Protein AF-A0A1J5K148-F1 (afdb_monomer_lite)

Radius of gyration: 24.46 Å; chains: 1; bounding box: 44×40×73 Å

pLDDT: mean 79.68, std 20.24, range [34.72, 96.25]

Sequence (131 aa):
MKKMILLVALIIGTQATWAKAPAEAESSVPMEHIYNTEGKIQAAMLLQKENRVRGMKIQVLELLQRVSTVEKLNIDREYKVDVSEAIHNLKDTENMIENLDIFTTKDSRLNDIQDSLIDLADSVESLTLEL

Secondary structure (DSSP, 8-state):
------------------------------HHHHHHHHHHHHHHHHHHHHHHHHHHHHHHHHHHHHHHHHHHHGGG-SSPPP-HHHHHHHHHHHHHHHT--TTT--HHHHHHHHHHHHHHHHHHHHHHHH-

Structure (mmCIF, N/CA/C/O backbone):
data_AF-A0A1J5K148-F1
#
_entry.id   AF-A0A1J5K148-F1
#
loop_
_atom_site.group_PDB
_atom_site.id
_atom_site.type_symbol
_atom_site.label_atom_id
_atom_site.label_alt_id
_atom_site.label_comp_id
_atom_site.label_asym_id
_atom_site.label_entity_id
_atom_site.label_seq_id
_atom_site.pdbx_PDB_ins_code
_atom_site.Cartn_x
_atom_site.Cartn_y
_atom_site.Cartn_z
_atom_site.occupancy
_atom_site.B_iso_or_equiv
_atom_site.auth_seq_id
_atom_site.auth_comp_id
_atom_site.auth_asym_id
_atom_site.auth_atom_id
_atom_site.pdbx_PDB_model_num
ATOM 1 N N . MET A 1 1 ? 4.176 -27.654 -7.663 1.00 38.50 1 MET A N 1
ATOM 2 C CA . MET A 1 1 ? 3.913 -28.603 -6.555 1.00 38.50 1 MET A CA 1
ATOM 3 C C . MET A 1 1 ? 3.113 -27.868 -5.487 1.00 38.50 1 MET A C 1
ATOM 5 O O . MET A 1 1 ? 3.642 -26.942 -4.894 1.00 38.50 1 MET A O 1
ATOM 9 N N . LYS A 1 2 ? 1.831 -28.211 -5.307 1.00 41.34 2 LYS A N 1
ATOM 10 C CA . LYS A 1 2 ? 0.944 -27.587 -4.310 1.00 41.34 2 LYS A CA 1
ATOM 11 C C . LYS A 1 2 ? 1.323 -28.080 -2.912 1.00 41.34 2 LYS A C 1
ATOM 13 O O . LYS A 1 2 ? 1.321 -29.288 -2.688 1.00 41.34 2 LYS A O 1
ATOM 18 N N . LYS A 1 3 ? 1.622 -27.171 -1.982 1.00 40.91 3 LYS A N 1
ATOM 19 C CA . LYS A 1 3 ? 1.696 -27.480 -0.548 1.00 40.91 3 LYS A CA 1
ATOM 20 C C . LYS A 1 3 ? 0.855 -26.469 0.221 1.00 40.91 3 LYS A C 1
ATOM 22 O O . LYS A 1 3 ? 1.277 -25.361 0.510 1.00 40.91 3 LYS A O 1
ATOM 27 N N . MET A 1 4 ? -0.373 -26.900 0.470 1.00 37.09 4 MET A N 1
ATOM 28 C CA . MET A 1 4 ? -1.344 -26.329 1.391 1.00 37.09 4 MET A CA 1
ATOM 29 C C . MET A 1 4 ? -0.882 -26.681 2.813 1.00 37.09 4 MET A C 1
ATOM 31 O O . MET A 1 4 ? -0.682 -27.863 3.095 1.00 37.09 4 MET A O 1
ATOM 35 N N . ILE A 1 5 ? -0.670 -25.692 3.686 1.00 47.94 5 ILE A N 1
ATOM 36 C CA . ILE A 1 5 ? -0.353 -25.934 5.102 1.00 47.94 5 ILE A CA 1
ATOM 37 C C . ILE A 1 5 ? -1.483 -25.388 5.976 1.00 47.94 5 ILE A C 1
ATOM 39 O O . ILE A 1 5 ? -1.687 -24.191 6.134 1.00 47.94 5 ILE A O 1
ATOM 43 N N . LEU A 1 6 ? -2.225 -26.383 6.450 1.00 35.41 6 LEU A N 1
ATOM 44 C CA . LEU A 1 6 ? -3.070 -26.540 7.625 1.00 35.41 6 LEU A CA 1
ATOM 45 C C . LEU A 1 6 ? -3.096 -25.406 8.672 1.00 35.41 6 LEU A C 1
ATOM 47 O O . LEU A 1 6 ? -2.086 -25.034 9.264 1.00 35.41 6 LEU A O 1
ATOM 51 N N . LEU A 1 7 ? -4.327 -24.990 8.974 1.00 38.16 7 LEU A N 1
ATOM 52 C CA . LEU A 1 7 ? -4.758 -24.220 10.138 1.00 38.16 7 LEU A CA 1
ATOM 53 C C . LEU A 1 7 ? -4.442 -24.984 11.443 1.00 38.16 7 LEU A C 1
ATOM 55 O O . LEU A 1 7 ? -4.857 -26.134 11.593 1.00 38.16 7 LEU A O 1
ATOM 59 N N . VAL A 1 8 ? -3.778 -24.348 12.411 1.00 43.62 8 VAL A N 1
ATOM 60 C CA . VAL A 1 8 ? -3.646 -24.885 13.778 1.00 43.62 8 VAL A CA 1
ATOM 61 C C . VAL A 1 8 ? -4.678 -24.200 14.669 1.00 43.62 8 VAL A C 1
ATOM 63 O O . VAL A 1 8 ? -4.490 -23.065 15.097 1.00 43.62 8 VAL A O 1
ATOM 66 N N . ALA A 1 9 ? -5.777 -24.898 14.956 1.00 49.38 9 ALA A N 1
ATOM 67 C CA . ALA A 1 9 ? -6.641 -24.571 16.083 1.00 49.38 9 ALA A CA 1
ATOM 68 C C . ALA A 1 9 ? -6.022 -25.175 17.351 1.00 49.38 9 ALA A C 1
ATOM 70 O O . ALA A 1 9 ? -5.922 -26.397 17.472 1.00 49.38 9 ALA A O 1
ATOM 71 N N . LEU A 1 10 ? -5.599 -24.334 18.295 1.00 37.25 10 LEU A N 1
ATOM 72 C CA . LEU A 1 10 ? -5.157 -24.793 19.609 1.00 37.25 10 LEU A CA 1
ATOM 73 C C . LEU A 1 10 ? -6.374 -24.853 20.547 1.00 37.25 10 LEU A C 1
ATOM 75 O O . LEU A 1 10 ? -6.756 -23.858 21.155 1.00 37.25 10 LEU A O 1
ATOM 79 N N . ILE A 1 11 ? -6.993 -26.032 20.642 1.00 49.94 11 ILE A N 1
ATOM 80 C CA . ILE A 1 11 ? -7.937 -26.394 21.708 1.00 49.94 11 ILE A CA 1
ATOM 81 C C . ILE A 1 11 ? -7.305 -27.533 22.499 1.00 49.94 11 ILE A C 1
ATOM 83 O O . ILE A 1 11 ? -7.367 -28.671 22.053 1.00 49.94 11 ILE A O 1
ATOM 87 N N . ILE A 1 12 ? -6.736 -27.239 23.669 1.00 49.00 12 ILE A N 1
ATOM 88 C CA . ILE A 1 12 ? -6.534 -28.177 24.789 1.00 49.00 12 ILE A CA 1
ATOM 89 C C . ILE A 1 12 ? -6.446 -27.291 26.041 1.00 49.00 12 ILE A C 1
ATOM 91 O O . ILE A 1 12 ? -5.718 -26.309 26.035 1.00 49.00 12 ILE A O 1
ATOM 95 N N . GLY A 1 13 ? -7.126 -27.513 27.155 1.00 34.72 13 GLY A N 1
ATOM 96 C CA . GLY A 1 13 ? -7.968 -28.608 27.597 1.00 34.72 13 GLY A CA 1
ATOM 97 C C . GLY A 1 13 ? -8.262 -28.332 29.070 1.00 34.72 13 GLY A C 1
ATOM 98 O O . GLY A 1 13 ? -7.390 -27.928 29.837 1.00 34.72 13 GLY A O 1
ATOM 99 N N . THR A 1 14 ? -9.520 -28.488 29.442 1.00 41.53 14 THR A N 1
ATOM 100 C CA . THR A 1 14 ? -10.041 -28.350 30.798 1.00 41.53 14 THR A CA 1
ATOM 101 C C . THR A 1 14 ? -9.395 -29.367 31.741 1.00 41.53 14 THR A C 1
ATOM 103 O O . THR A 1 14 ? -9.687 -30.556 31.657 1.00 41.53 14 THR A O 1
ATOM 106 N N . GLN A 1 15 ? -8.579 -28.902 32.685 1.00 42.31 15 GLN A N 1
ATOM 107 C CA . GLN A 1 15 ? -8.319 -29.605 33.945 1.00 42.31 15 GLN A CA 1
ATOM 108 C C . GLN A 1 15 ? -9.133 -28.898 35.033 1.00 42.31 15 GLN A C 1
ATOM 110 O O . GLN A 1 15 ? -8.603 -28.166 35.863 1.00 42.31 15 GLN A O 1
ATOM 115 N N . ALA A 1 16 ? -10.456 -29.058 34.976 1.00 41.00 16 ALA A N 1
ATOM 116 C CA . ALA A 1 16 ? -11.331 -28.690 36.079 1.00 41.00 16 ALA A CA 1
ATOM 117 C C . ALA A 1 16 ? -11.313 -29.846 37.085 1.00 41.00 16 ALA A C 1
ATOM 119 O O . ALA A 1 16 ? -12.162 -30.737 37.061 1.00 41.00 16 ALA A O 1
ATOM 120 N N . THR A 1 17 ? -10.301 -29.862 37.949 1.00 42.03 17 THR A N 1
ATOM 121 C CA . THR A 1 17 ? -10.344 -30.631 39.190 1.00 42.03 17 THR A CA 1
ATOM 122 C C . THR A 1 17 ? -11.524 -30.122 40.008 1.00 42.03 17 THR A C 1
ATOM 124 O O . THR A 1 17 ? -11.636 -28.933 40.302 1.00 42.03 17 THR A O 1
ATOM 127 N N . TRP A 1 18 ? -12.430 -31.038 40.340 1.00 47.81 18 TRP A N 1
ATOM 128 C CA . TRP A 1 18 ? -13.612 -30.800 41.155 1.00 47.81 18 TRP A CA 1
ATOM 129 C C . TRP A 1 18 ? -13.205 -30.336 42.559 1.00 47.81 18 TRP A C 1
ATOM 131 O O . TRP A 1 18 ? -13.004 -31.142 43.465 1.00 47.81 18 TRP A O 1
ATOM 141 N N . ALA A 1 19 ? -13.097 -29.026 42.751 1.00 41.38 19 ALA A N 1
ATOM 142 C CA . ALA A 1 19 ? -13.162 -28.413 44.064 1.00 41.38 19 ALA A CA 1
ATOM 143 C C . ALA A 1 19 ? -14.617 -27.993 44.290 1.00 41.38 19 ALA A C 1
ATOM 145 O O . ALA A 1 19 ? -15.152 -27.174 43.547 1.00 41.38 19 ALA A O 1
ATOM 146 N N . LYS A 1 20 ? -15.255 -28.631 45.279 1.00 41.75 20 LYS A N 1
ATOM 147 C CA . LYS A 1 20 ? -16.551 -28.277 45.881 1.00 41.75 20 LYS A CA 1
ATOM 148 C C . LYS A 1 20 ? -16.916 -26.809 45.630 1.00 41.75 20 LYS A C 1
ATOM 150 O O . LYS A 1 20 ? -16.235 -25.929 46.149 1.00 41.75 20 LYS A O 1
ATOM 155 N N . ALA A 1 21 ? -17.990 -26.572 44.878 1.00 39.25 21 ALA A N 1
ATOM 156 C CA . ALA A 1 21 ? -18.573 -25.247 44.727 1.00 39.25 21 ALA A CA 1
ATOM 157 C C . ALA A 1 21 ? -18.942 -24.703 46.121 1.00 39.25 21 ALA A C 1
ATOM 159 O O . ALA A 1 21 ? -19.781 -25.316 46.793 1.00 39.25 21 ALA A O 1
ATOM 160 N N . PRO A 1 22 ? -18.329 -23.605 46.601 1.00 42.91 22 PRO A N 1
ATOM 161 C CA . PRO A 1 22 ? -18.954 -22.836 47.655 1.00 42.91 22 PRO A CA 1
ATOM 162 C C . PRO A 1 22 ? -20.212 -22.202 47.057 1.00 42.91 22 PRO A C 1
ATOM 164 O O . PRO A 1 22 ? -20.193 -21.699 45.933 1.00 42.91 22 PRO A O 1
ATOM 167 N N . ALA A 1 23 ? -21.305 -22.329 47.802 1.00 44.00 23 ALA A N 1
ATOM 168 C CA . ALA A 1 23 ? -22.622 -21.817 47.476 1.00 44.00 23 ALA A CA 1
ATOM 169 C C . ALA A 1 23 ? -22.564 -20.407 46.868 1.00 44.00 23 ALA A C 1
ATOM 171 O O . ALA A 1 23 ? -21.868 -19.539 47.390 1.00 44.00 23 ALA A O 1
ATOM 172 N N . GLU A 1 24 ? -23.295 -20.247 45.764 1.00 50.34 24 GLU A N 1
ATOM 173 C CA . GLU A 1 24 ? -23.915 -19.020 45.257 1.00 50.34 24 GLU A CA 1
ATOM 174 C C . GLU A 1 24 ? -23.473 -17.731 45.968 1.00 50.34 24 GLU A C 1
ATOM 176 O O . GLU A 1 24 ? -24.168 -17.183 46.819 1.00 50.34 24 GLU A O 1
ATOM 181 N N . ALA A 1 25 ? -22.307 -17.214 45.586 1.00 43.12 25 ALA A N 1
ATOM 182 C CA . ALA A 1 25 ? -22.121 -15.778 45.590 1.00 43.12 25 ALA A CA 1
ATOM 183 C C . ALA A 1 25 ? -22.627 -15.307 44.230 1.00 43.12 25 ALA A C 1
ATOM 185 O O . ALA A 1 25 ? -22.012 -15.614 43.205 1.00 43.12 25 ALA A O 1
ATOM 186 N N . GLU A 1 26 ? -23.738 -14.571 44.207 1.00 49.53 26 GLU A N 1
ATOM 187 C CA . GLU A 1 26 ? -24.023 -13.637 43.120 1.00 49.53 26 GLU A CA 1
ATOM 188 C C . GLU A 1 26 ? -22.868 -12.628 43.070 1.00 49.53 26 GLU A C 1
ATOM 190 O O . GLU A 1 26 ? -22.936 -11.513 43.581 1.00 49.53 26 GLU A O 1
ATOM 195 N N . SER A 1 27 ? -21.749 -13.040 42.479 1.00 50.34 27 SER A N 1
ATOM 196 C CA . SER A 1 27 ? -20.677 -12.152 42.073 1.00 50.34 27 SER A CA 1
ATOM 197 C C . SER A 1 27 ? -21.185 -11.412 40.844 1.00 50.34 27 SER A C 1
ATOM 199 O O . SER A 1 27 ? -20.777 -11.689 39.716 1.00 50.34 27 SER A O 1
ATOM 201 N N . SER A 1 28 ? -22.123 -10.492 41.062 1.00 59.22 28 SER A N 1
ATOM 202 C CA . SER A 1 28 ? -22.452 -9.485 40.070 1.00 59.22 28 SER A CA 1
ATOM 203 C C . SER A 1 28 ? -21.185 -8.663 39.865 1.00 59.22 28 SER A C 1
ATOM 205 O O . SER A 1 28 ? -20.733 -7.932 40.744 1.00 59.22 28 SER A O 1
ATOM 207 N N . VAL A 1 29 ? -20.531 -8.860 38.719 1.00 60.91 29 VAL A N 1
ATOM 208 C CA . VAL A 1 29 ? -19.468 -7.952 38.295 1.00 60.91 29 VAL A CA 1
ATOM 209 C C . VAL A 1 29 ? -20.117 -6.568 38.252 1.00 60.91 29 VAL A C 1
ATOM 211 O O . VAL A 1 29 ? -21.121 -6.416 37.550 1.00 60.91 29 VAL A O 1
ATOM 214 N N . PRO A 1 30 ? -19.624 -5.573 39.011 1.00 71.94 30 PRO A N 1
ATOM 215 C CA . PRO A 1 30 ? -20.278 -4.275 39.046 1.00 71.94 30 PRO A CA 1
ATOM 216 C C . PRO A 1 30 ? -20.329 -3.715 37.625 1.00 71.94 30 PRO A C 1
ATOM 218 O O . PRO A 1 30 ? -19.323 -3.772 36.915 1.00 71.94 30 PRO A O 1
ATOM 221 N N . MET A 1 31 ? -21.478 -3.181 37.197 1.00 65.19 31 MET A N 1
ATOM 222 C CA . MET A 1 31 ? -21.649 -2.688 35.820 1.00 65.19 31 MET A CA 1
ATOM 223 C C . MET A 1 31 ? -20.554 -1.695 35.407 1.00 65.19 31 MET A C 1
ATOM 225 O O . MET A 1 31 ? -20.137 -1.684 34.255 1.00 65.19 31 MET A O 1
ATOM 229 N N . GLU A 1 32 ? -20.013 -0.924 36.350 1.00 70.62 32 GLU A N 1
ATOM 230 C CA . GLU A 1 32 ? -18.862 -0.042 36.138 1.00 70.62 32 GLU A CA 1
ATOM 231 C C . GLU A 1 32 ? -17.607 -0.774 35.622 1.00 70.62 32 GLU A C 1
ATOM 233 O O . GLU A 1 32 ? -16.927 -0.278 34.723 1.00 70.62 32 GLU A O 1
ATOM 238 N N . HIS A 1 33 ? -17.317 -1.981 36.119 1.00 62.84 33 HIS A N 1
ATOM 239 C CA . HIS A 1 33 ? -16.220 -2.808 35.610 1.00 62.84 33 HIS A CA 1
ATOM 240 C C . HIS A 1 33 ? -16.497 -3.315 34.192 1.00 62.84 33 HIS A C 1
ATOM 242 O O . HIS A 1 33 ? -15.565 -3.399 33.391 1.00 62.84 33 HIS A O 1
ATOM 248 N N . ILE A 1 34 ? -17.757 -3.619 33.867 1.00 64.94 34 ILE A N 1
ATOM 249 C CA . ILE A 1 34 ? -18.166 -4.044 32.522 1.00 64.94 34 ILE A CA 1
ATOM 250 C C . ILE A 1 34 ? -17.981 -2.880 31.538 1.00 64.94 34 ILE A C 1
ATOM 252 O O . ILE A 1 34 ? -17.266 -3.038 30.550 1.00 64.94 34 ILE A O 1
ATOM 256 N N . TYR A 1 35 ? -18.485 -1.685 31.863 1.00 64.19 35 TYR A N 1
ATOM 257 C CA . TYR A 1 35 ? -18.330 -0.485 31.030 1.00 64.19 35 TYR A CA 1
ATOM 258 C C . TYR A 1 35 ? -16.867 -0.055 30.851 1.00 64.19 35 TYR A C 1
ATOM 260 O O . TYR A 1 35 ? -16.444 0.289 29.747 1.00 64.19 35 TYR A O 1
ATOM 268 N N . ASN A 1 36 ? -16.058 -0.111 31.913 1.00 75.88 36 ASN A N 1
ATOM 269 C CA . ASN A 1 36 ? -14.625 0.188 31.838 1.00 75.88 36 ASN A CA 1
ATOM 270 C C . ASN A 1 36 ? -13.891 -0.814 30.926 1.00 75.88 36 ASN A C 1
ATOM 272 O O . ASN A 1 36 ? -13.013 -0.440 30.147 1.00 75.88 36 ASN A O 1
ATOM 276 N N . THR A 1 37 ? -14.277 -2.090 30.988 1.00 75.38 37 THR A N 1
ATOM 277 C CA . THR A 1 37 ? -13.693 -3.140 30.146 1.00 75.38 37 THR A CA 1
ATOM 278 C C . THR A 1 37 ? -14.098 -2.976 28.681 1.00 75.38 37 THR A C 1
ATOM 280 O O . THR A 1 37 ? -13.227 -3.022 27.815 1.00 75.38 37 THR A O 1
ATOM 283 N N . GLU A 1 38 ? -15.371 -2.700 28.387 1.00 77.38 38 GLU A N 1
ATOM 284 C CA . GLU A 1 38 ? -15.838 -2.410 27.023 1.00 77.38 38 GLU A CA 1
ATOM 285 C C . GLU A 1 38 ? -15.134 -1.190 26.420 1.00 77.38 38 GLU A C 1
ATOM 287 O O . GLU A 1 38 ? -14.653 -1.259 25.289 1.00 77.38 38 GLU A O 1
ATOM 292 N N . GLY A 1 39 ? -14.988 -0.103 27.185 1.00 80.25 39 GLY A N 1
ATOM 293 C CA . GLY A 1 39 ? -14.270 1.092 26.736 1.00 80.25 39 GLY A CA 1
ATOM 294 C C . GLY A 1 39 ? -12.799 0.814 26.406 1.00 80.25 39 GLY A C 1
ATOM 295 O O . GLY A 1 39 ? -12.290 1.270 25.381 1.00 80.25 39 GLY A O 1
ATOM 296 N N . LYS A 1 40 ? -12.114 0.004 27.225 1.00 87.19 40 LYS A N 1
ATOM 297 C CA . LYS A 1 40 ? -10.731 -0.430 26.960 1.00 87.19 40 LYS A CA 1
ATOM 298 C C . LYS A 1 40 ? -10.622 -1.311 25.720 1.00 87.19 40 LYS A C 1
ATOM 300 O O . LYS A 1 40 ? -9.679 -1.142 24.952 1.00 87.19 40 LYS A O 1
ATOM 305 N N . ILE A 1 41 ? -11.572 -2.224 25.514 1.00 86.81 41 ILE A N 1
ATOM 306 C CA . ILE A 1 41 ? -11.616 -3.079 24.320 1.00 86.81 41 ILE A CA 1
ATOM 307 C C . ILE A 1 41 ? -11.802 -2.216 23.069 1.00 86.81 41 ILE A C 1
ATOM 309 O O . ILE A 1 41 ? -11.039 -2.357 22.117 1.00 86.81 41 ILE A O 1
ATOM 313 N N . GLN A 1 42 ? -12.748 -1.275 23.084 1.00 85.00 42 GLN A N 1
ATOM 314 C CA . GLN A 1 42 ? -12.985 -0.367 21.958 1.00 85.00 42 GLN A CA 1
ATOM 315 C C . GLN A 1 42 ? -11.756 0.499 21.648 1.00 85.00 42 GLN A C 1
ATOM 317 O O . GLN A 1 42 ? -11.364 0.616 20.487 1.00 85.00 42 GLN A O 1
ATOM 322 N N . ALA A 1 43 ? -11.099 1.047 22.676 1.00 85.00 43 ALA A N 1
ATOM 323 C CA . ALA A 1 43 ? -9.866 1.813 22.511 1.00 85.00 43 ALA A CA 1
ATOM 324 C C . ALA A 1 43 ? -8.726 0.960 21.927 1.00 85.00 43 ALA A C 1
ATOM 326 O O . ALA A 1 43 ? -8.021 1.405 21.021 1.00 85.00 43 ALA A O 1
ATOM 327 N N . ALA A 1 44 ? -8.568 -0.282 22.397 1.00 87.50 44 ALA A N 1
ATOM 328 C CA . A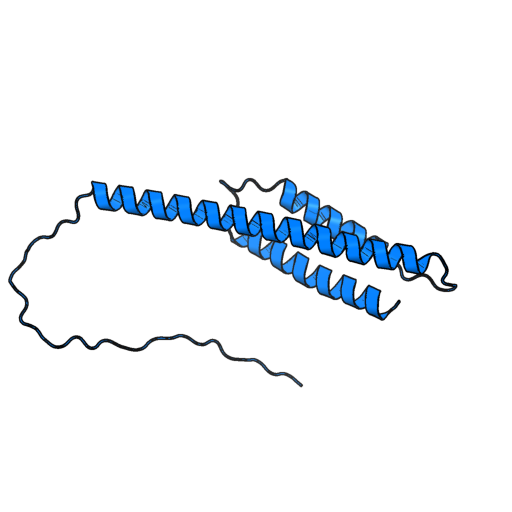LA A 1 44 ? -7.570 -1.211 21.873 1.00 87.50 44 ALA A CA 1
ATOM 329 C C . ALA A 1 44 ? -7.841 -1.584 20.405 1.00 87.50 44 ALA A C 1
ATOM 331 O O . ALA A 1 44 ? -6.913 -1.597 19.597 1.00 87.50 44 ALA A O 1
ATOM 332 N N . MET A 1 45 ? -9.104 -1.829 20.038 1.00 88.69 45 MET A N 1
ATOM 333 C CA . MET A 1 45 ? -9.504 -2.103 18.653 1.00 88.69 45 MET A CA 1
ATOM 334 C C . MET A 1 45 ? -9.223 -0.911 17.732 1.00 88.69 45 MET A C 1
ATOM 336 O O . MET A 1 45 ? -8.722 -1.092 16.622 1.00 88.69 45 MET A O 1
ATOM 340 N N . LEU A 1 46 ? -9.504 0.313 18.187 1.00 90.19 46 LEU A N 1
ATOM 341 C CA . LEU A 1 46 ? -9.211 1.522 17.420 1.00 90.19 46 LEU A CA 1
ATOM 342 C C . LEU A 1 46 ? -7.702 1.691 17.193 1.00 90.19 46 LEU A C 1
ATOM 344 O O . LEU A 1 46 ? -7.268 1.907 16.063 1.00 90.19 46 LEU A O 1
ATOM 348 N N . LEU A 1 47 ? -6.902 1.519 18.249 1.00 90.94 47 LEU A N 1
ATOM 349 C CA . LEU A 1 47 ? -5.444 1.587 18.163 1.00 90.94 47 LEU A CA 1
ATOM 350 C C . LEU A 1 47 ? -4.884 0.524 17.206 1.00 90.94 47 LEU A C 1
ATOM 352 O O . LEU A 1 47 ? -3.965 0.795 16.434 1.00 90.94 47 LEU A O 1
ATOM 356 N N . GLN A 1 48 ? -5.448 -0.686 17.221 1.00 92.50 48 GLN A N 1
ATOM 357 C CA . GLN A 1 48 ? -5.070 -1.745 16.288 1.00 92.50 48 GLN A CA 1
ATOM 358 C C . GLN A 1 48 ? -5.347 -1.339 14.834 1.00 92.50 48 GLN A C 1
ATOM 360 O O . GLN A 1 48 ? -4.479 -1.529 13.979 1.00 92.50 48 GLN A O 1
ATOM 365 N N . LYS A 1 49 ? -6.518 -0.754 14.549 1.00 92.62 49 LYS A N 1
ATOM 366 C CA . LYS A 1 49 ? -6.848 -0.243 13.210 1.00 92.62 49 LYS A CA 1
ATOM 367 C C . LYS A 1 49 ? -5.894 0.861 12.776 1.00 92.62 49 LYS A C 1
ATOM 369 O O . LYS A 1 49 ? -5.399 0.816 11.653 1.00 92.62 49 LYS A O 1
ATOM 374 N N . GLU A 1 50 ? -5.588 1.810 13.658 1.00 93.62 50 GLU A N 1
ATOM 375 C CA . GLU A 1 50 ? -4.642 2.888 13.362 1.00 93.62 50 GLU A CA 1
ATOM 376 C C . GLU A 1 50 ? -3.251 2.340 13.026 1.00 93.62 50 GLU A C 1
ATOM 378 O O . GLU A 1 50 ? -2.671 2.696 11.998 1.00 93.62 50 GLU A O 1
ATOM 383 N N . ASN A 1 51 ? -2.734 1.426 13.849 1.00 93.88 51 ASN A N 1
ATOM 384 C CA . ASN A 1 51 ? -1.443 0.785 13.604 1.00 93.88 51 ASN A CA 1
ATOM 385 C C . ASN A 1 51 ? -1.430 0.022 12.278 1.00 93.88 51 ASN A C 1
ATOM 387 O O . ASN A 1 51 ? -0.441 0.069 11.548 1.00 93.88 51 ASN A O 1
ATOM 391 N N . ARG A 1 52 ? -2.535 -0.646 11.936 1.00 94.50 52 ARG A N 1
ATOM 392 C CA . ARG A 1 52 ? -2.674 -1.366 10.670 1.00 94.50 52 ARG A CA 1
ATOM 393 C C . ARG A 1 52 ? -2.667 -0.416 9.472 1.00 94.50 52 ARG A C 1
ATOM 395 O O . ARG A 1 52 ? -1.913 -0.642 8.533 1.00 94.50 52 ARG A O 1
ATOM 402 N N . VAL A 1 53 ? -3.433 0.676 9.527 1.00 94.44 53 VAL A N 1
ATOM 403 C CA . VAL A 1 53 ? -3.421 1.728 8.494 1.00 94.44 53 VAL A CA 1
ATOM 404 C C . VAL A 1 53 ? -2.025 2.328 8.344 1.00 94.44 53 VAL A C 1
ATOM 406 O O . VAL A 1 53 ? -1.543 2.487 7.226 1.00 94.44 53 VAL A O 1
ATOM 409 N N . ARG A 1 54 ? -1.333 2.601 9.455 1.00 94.12 54 ARG A N 1
ATOM 410 C CA . ARG A 1 54 ? 0.055 3.080 9.437 1.00 94.12 54 ARG A CA 1
ATOM 411 C C . ARG A 1 54 ? 0.997 2.081 8.760 1.00 94.12 54 ARG A C 1
ATOM 413 O O . ARG A 1 54 ? 1.815 2.497 7.947 1.00 94.12 54 ARG A O 1
ATOM 420 N N . GLY A 1 55 ? 0.860 0.789 9.056 1.00 96.00 55 GLY A N 1
ATOM 421 C CA . GLY A 1 55 ? 1.621 -0.275 8.397 1.00 96.00 55 GLY A CA 1
ATOM 422 C C . GLY A 1 55 ? 1.393 -0.305 6.884 1.00 96.00 55 GLY A C 1
ATOM 423 O O . GLY A 1 55 ? 2.357 -0.330 6.127 1.00 96.00 55 GLY A O 1
ATOM 424 N N . MET A 1 56 ? 0.138 -0.201 6.441 1.00 96.25 56 MET A N 1
ATOM 425 C CA . MET A 1 56 ? -0.202 -0.151 5.013 1.00 96.25 56 MET A CA 1
ATOM 426 C C . MET A 1 56 ? 0.394 1.081 4.313 1.00 96.25 56 MET A C 1
ATOM 428 O O . MET A 1 56 ? 0.921 0.957 3.212 1.00 96.25 56 MET A O 1
ATOM 432 N N . LYS A 1 57 ? 0.399 2.257 4.961 1.00 95.25 57 LYS A N 1
ATOM 433 C CA . LYS A 1 57 ? 1.071 3.458 4.423 1.00 95.25 57 LYS A CA 1
ATOM 434 C C . LYS A 1 57 ? 2.569 3.238 4.213 1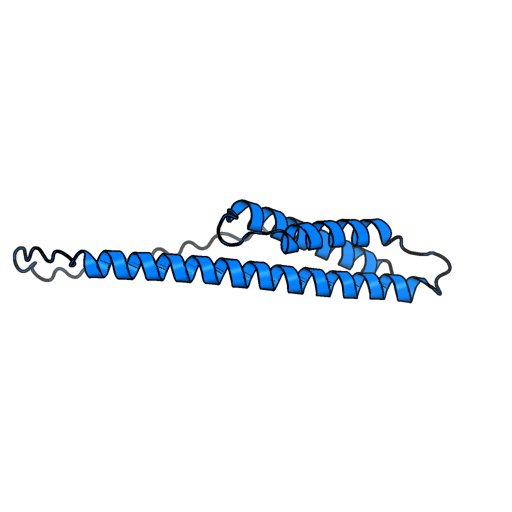.00 95.25 57 LYS A C 1
ATOM 436 O O . LYS A 1 57 ? 3.107 3.635 3.186 1.00 95.25 57 LYS A O 1
ATOM 441 N N . ILE A 1 58 ? 3.238 2.603 5.175 1.00 95.31 58 ILE A N 1
ATOM 442 C CA . ILE A 1 58 ? 4.668 2.285 5.062 1.00 95.31 58 ILE A CA 1
ATOM 443 C C . ILE A 1 58 ? 4.906 1.333 3.881 1.00 95.31 58 ILE A C 1
ATOM 445 O O . ILE A 1 58 ? 5.770 1.612 3.056 1.00 95.31 58 ILE A O 1
ATOM 449 N N . GLN A 1 59 ? 4.096 0.277 3.748 1.00 96.25 59 GLN A N 1
ATOM 450 C CA . GLN A 1 59 ? 4.200 -0.676 2.635 1.00 96.25 59 GLN A CA 1
ATOM 451 C C . GLN A 1 59 ? 4.035 -0.000 1.266 1.00 96.25 59 GLN A C 1
ATOM 453 O O . GLN A 1 59 ? 4.826 -0.255 0.362 1.00 96.25 59 GLN A O 1
ATOM 458 N N . VAL A 1 60 ? 3.059 0.902 1.111 1.00 96.00 60 VAL A N 1
ATOM 459 C CA . VAL A 1 60 ? 2.888 1.685 -0.127 1.00 96.00 60 VAL A CA 1
ATOM 460 C C . VAL A 1 60 ? 4.146 2.481 -0.463 1.00 96.00 60 VAL A C 1
ATOM 462 O O . VAL A 1 60 ? 4.619 2.425 -1.597 1.00 96.00 60 VAL A O 1
ATOM 465 N N . LEU A 1 61 ? 4.706 3.202 0.512 1.00 93.62 61 LEU A N 1
ATOM 466 C CA . LEU A 1 61 ? 5.906 4.014 0.302 1.00 93.62 61 LEU A CA 1
ATOM 467 C C . LEU A 1 61 ? 7.107 3.156 -0.109 1.00 93.62 61 LEU A C 1
ATOM 469 O O . LEU A 1 61 ? 7.846 3.531 -1.018 1.00 93.62 61 LEU A O 1
ATOM 473 N N . GLU A 1 62 ? 7.285 1.995 0.520 1.00 95.81 62 GLU A N 1
ATOM 474 C CA . GLU A 1 62 ? 8.333 1.038 0.158 1.00 95.81 62 GLU A CA 1
ATOM 475 C C . GLU A 1 62 ? 8.155 0.523 -1.278 1.00 95.81 62 GLU A C 1
ATOM 477 O O . GLU A 1 62 ? 9.113 0.501 -2.055 1.00 95.81 62 GLU A O 1
ATOM 482 N N . LEU A 1 63 ? 6.932 0.159 -1.673 1.00 95.75 63 LEU A N 1
ATOM 483 C CA . LEU A 1 63 ? 6.642 -0.298 -3.034 1.00 95.75 63 LEU A CA 1
ATOM 484 C C . LEU A 1 63 ? 6.854 0.812 -4.073 1.00 95.75 63 LEU A C 1
ATOM 486 O O . LEU A 1 63 ? 7.482 0.565 -5.102 1.00 95.75 63 LEU A O 1
ATOM 490 N N . LEU A 1 64 ? 6.431 2.048 -3.790 1.00 93.25 64 LEU A N 1
ATOM 491 C CA . LEU A 1 64 ? 6.694 3.207 -4.650 1.00 93.25 64 LEU A CA 1
ATOM 492 C C . LEU A 1 64 ? 8.197 3.466 -4.821 1.00 93.25 64 LEU A C 1
ATOM 494 O O . LEU A 1 64 ? 8.656 3.750 -5.928 1.00 93.25 64 LEU A O 1
ATOM 498 N N . GLN A 1 65 ? 8.989 3.330 -3.753 1.00 93.62 65 GLN A N 1
ATOM 499 C CA . GLN A 1 65 ? 10.448 3.452 -3.827 1.00 93.62 65 GLN A CA 1
ATOM 500 C C . GLN A 1 65 ? 11.074 2.355 -4.695 1.00 93.62 65 GLN A C 1
ATOM 502 O O . GLN A 1 65 ? 11.964 2.641 -5.504 1.00 93.62 65 GLN A O 1
ATOM 507 N N . ARG A 1 66 ? 10.602 1.110 -4.560 1.00 93.56 66 ARG A N 1
ATOM 508 C CA . ARG A 1 66 ? 11.055 -0.018 -5.386 1.00 93.56 66 ARG A CA 1
ATOM 509 C C . ARG A 1 66 ? 10.737 0.215 -6.861 1.00 93.56 66 ARG A C 1
ATOM 511 O O . ARG A 1 66 ? 11.643 0.128 -7.684 1.00 93.56 66 ARG A O 1
ATOM 518 N N . VAL A 1 67 ? 9.508 0.610 -7.192 1.00 93.69 67 VAL A N 1
ATOM 519 C CA . VAL A 1 67 ? 9.122 0.926 -8.578 1.00 93.69 67 VAL A CA 1
ATOM 520 C C . VAL A 1 67 ? 9.916 2.105 -9.134 1.00 93.69 67 VAL A C 1
ATOM 522 O O . VAL A 1 67 ? 10.421 2.023 -10.249 1.00 93.69 67 VAL A O 1
ATOM 525 N N . SER A 1 68 ? 10.123 3.169 -8.352 1.00 91.88 68 SER A N 1
ATOM 526 C CA . SER A 1 68 ? 10.972 4.294 -8.770 1.00 91.88 68 SER A CA 1
ATOM 527 C C . SER A 1 68 ? 12.420 3.864 -9.033 1.00 91.88 68 SER A C 1
ATOM 529 O O . SER A 1 68 ? 13.096 4.418 -9.899 1.00 91.88 68 SER A O 1
ATOM 531 N N . THR A 1 69 ? 12.917 2.867 -8.299 1.00 91.31 69 THR A N 1
ATOM 532 C CA . THR A 1 69 ? 14.251 2.301 -8.532 1.00 91.31 69 THR A CA 1
ATOM 533 C C . THR A 1 69 ? 14.297 1.556 -9.863 1.00 91.31 69 THR A C 1
ATOM 535 O O . THR A 1 69 ? 15.211 1.794 -10.648 1.00 91.31 69 THR A O 1
ATOM 538 N N . VAL A 1 70 ? 13.286 0.730 -10.153 1.00 91.00 70 VAL A N 1
ATOM 539 C CA . VAL A 1 70 ? 13.139 0.051 -11.451 1.00 91.00 70 VAL A CA 1
ATOM 540 C C . VAL A 1 70 ? 13.072 1.075 -12.591 1.00 91.00 70 VAL A C 1
ATOM 542 O O . VAL A 1 70 ? 13.816 0.969 -13.562 1.00 91.00 70 VAL A O 1
ATOM 545 N N . GLU A 1 71 ? 12.257 2.122 -12.447 1.00 90.94 71 GLU A N 1
ATOM 546 C CA . GLU A 1 71 ? 12.130 3.202 -13.433 1.00 90.94 71 GLU A CA 1
ATOM 547 C C . GLU A 1 71 ? 13.478 3.875 -13.731 1.00 90.94 71 GLU A C 1
ATOM 549 O O . GLU A 1 71 ? 13.831 4.074 -14.893 1.00 90.94 71 GLU A O 1
ATOM 554 N N . LYS A 1 72 ? 14.264 4.182 -12.692 1.00 90.31 72 LYS A N 1
ATOM 555 C CA . LYS A 1 72 ? 15.590 4.800 -12.841 1.00 90.31 72 LYS A CA 1
ATOM 556 C C . LYS A 1 72 ? 16.582 3.881 -13.541 1.00 90.31 72 LYS A C 1
ATOM 558 O O . LYS A 1 72 ? 17.310 4.342 -14.412 1.00 90.31 72 LYS A O 1
ATOM 563 N N . LEU A 1 73 ? 16.612 2.601 -13.176 1.00 88.00 73 LEU A N 1
ATOM 564 C CA . LEU A 1 73 ? 17.514 1.633 -13.802 1.00 88.00 73 LEU A CA 1
ATOM 565 C C . LEU A 1 73 ? 17.121 1.335 -15.261 1.00 88.00 73 LEU A C 1
ATOM 567 O O . LEU A 1 73 ? 17.980 1.009 -16.075 1.00 88.00 73 LEU A O 1
ATOM 571 N N . ASN A 1 74 ? 15.847 1.514 -15.618 1.00 88.31 74 ASN A N 1
ATOM 572 C CA . ASN A 1 74 ? 15.363 1.401 -16.994 1.00 88.31 74 ASN A CA 1
ATOM 573 C C . ASN A 1 74 ? 15.807 2.540 -17.923 1.00 88.31 74 ASN A C 1
ATOM 575 O O . ASN A 1 74 ? 15.661 2.400 -19.138 1.00 88.31 74 ASN A O 1
ATOM 579 N N . ILE A 1 75 ? 16.305 3.670 -17.405 1.00 85.25 75 ILE A N 1
ATOM 580 C CA . ILE A 1 75 ? 16.636 4.845 -18.233 1.00 85.25 75 ILE A CA 1
ATOM 581 C C . ILE A 1 75 ? 17.698 4.506 -19.287 1.00 85.25 75 ILE A C 1
ATOM 583 O O . ILE A 1 75 ? 17.580 4.960 -20.426 1.00 85.25 75 ILE A O 1
ATOM 587 N N . ASP A 1 76 ? 18.664 3.663 -18.925 1.00 82.81 76 ASP A N 1
ATOM 588 C CA . ASP A 1 76 ? 19.831 3.340 -19.750 1.00 82.81 76 ASP A CA 1
ATOM 589 C C . ASP A 1 76 ? 19.670 2.035 -20.555 1.00 82.81 76 ASP A C 1
ATOM 591 O O . ASP A 1 76 ? 20.605 1.596 -21.228 1.00 82.81 76 ASP A O 1
ATOM 595 N N . ARG A 1 77 ? 18.493 1.391 -20.498 1.00 84.44 77 ARG A N 1
ATOM 596 C CA . ARG A 1 77 ? 18.232 0.131 -21.210 1.00 84.44 77 ARG A CA 1
ATOM 597 C C . ARG A 1 77 ? 17.731 0.379 -22.630 1.00 84.44 77 ARG A C 1
ATOM 599 O O . ARG A 1 77 ? 16.912 1.260 -22.880 1.00 84.44 77 ARG A O 1
ATOM 606 N N . GLU A 1 78 ? 18.172 -0.480 -23.547 1.00 84.50 78 GLU A N 1
ATOM 607 C CA . GLU A 1 78 ? 17.660 -0.539 -24.923 1.00 84.50 78 GLU A CA 1
ATOM 608 C C . GLU A 1 78 ? 16.183 -0.972 -24.956 1.00 84.50 78 GLU A C 1
ATOM 610 O O . GLU A 1 78 ? 15.387 -0.415 -25.710 1.00 84.50 78 GLU A O 1
ATOM 615 N N . TYR A 1 79 ? 15.800 -1.901 -24.070 1.00 83.88 79 TYR A N 1
ATOM 616 C CA . TYR A 1 79 ? 14.422 -2.353 -23.871 1.00 83.88 79 TYR A CA 1
ATOM 617 C C . TYR A 1 79 ? 13.954 -1.969 -22.468 1.00 83.88 79 TYR A C 1
ATOM 619 O O . TYR A 1 79 ? 14.460 -2.481 -21.468 1.00 83.88 79 TYR A O 1
ATOM 627 N N . LYS A 1 80 ? 13.004 -1.035 -22.397 1.00 86.00 80 LYS A N 1
ATOM 628 C CA . LYS A 1 80 ? 12.450 -0.548 -21.130 1.00 86.00 80 LYS A CA 1
ATOM 629 C C . LYS A 1 80 ? 11.365 -1.491 -20.629 1.00 86.00 80 LYS A C 1
ATOM 631 O O . LYS A 1 80 ? 10.476 -1.846 -21.397 1.00 86.00 80 LYS A O 1
ATOM 636 N N . VAL A 1 81 ? 11.410 -1.817 -19.340 1.00 88.94 81 VAL A N 1
ATOM 637 C CA . VAL A 1 81 ? 10.278 -2.458 -18.656 1.00 88.94 81 VAL A CA 1
ATOM 638 C C . VAL A 1 81 ? 9.221 -1.388 -18.393 1.00 88.94 81 VAL A C 1
ATOM 640 O O . VAL A 1 81 ? 9.544 -0.307 -17.891 1.00 88.94 81 VAL A O 1
ATOM 643 N N . ASP A 1 82 ? 7.967 -1.657 -18.750 1.00 89.69 82 ASP A N 1
ATOM 644 C CA . ASP A 1 82 ? 6.874 -0.731 -18.457 1.00 89.69 82 ASP A CA 1
ATOM 645 C C . ASP A 1 82 ? 6.480 -0.829 -16.980 1.00 89.69 82 ASP A C 1
ATOM 647 O O . ASP A 1 82 ? 6.100 -1.886 -16.485 1.00 89.69 82 ASP A O 1
ATOM 651 N N . VAL A 1 83 ? 6.576 0.293 -16.272 1.00 92.44 83 VAL A N 1
ATOM 652 C CA . VAL A 1 83 ? 6.242 0.406 -14.844 1.00 92.44 83 VAL A CA 1
ATOM 653 C C . VAL A 1 83 ? 4.965 1.216 -14.601 1.00 92.44 83 VAL A C 1
ATOM 655 O O . VAL A 1 83 ? 4.549 1.388 -13.454 1.00 92.44 83 VAL A O 1
ATOM 658 N N . SER A 1 84 ? 4.341 1.738 -15.660 1.00 90.94 84 SER A N 1
ATOM 659 C CA . SER A 1 84 ? 3.283 2.752 -15.574 1.00 90.94 84 SER A CA 1
ATOM 660 C C . SER A 1 84 ? 2.055 2.252 -14.813 1.00 90.94 84 SER A C 1
ATOM 662 O O . SER A 1 84 ? 1.519 2.965 -13.963 1.00 90.94 84 SER A O 1
ATOM 664 N N . GLU A 1 85 ? 1.641 1.011 -15.075 1.00 93.00 85 GLU A N 1
ATOM 665 C CA . GLU A 1 85 ? 0.501 0.379 -14.405 1.00 93.00 85 GLU A CA 1
ATOM 666 C C . GLU A 1 85 ? 0.761 0.184 -12.904 1.00 93.00 85 GLU A C 1
ATOM 668 O O . GLU A 1 85 ? -0.075 0.549 -12.078 1.00 93.00 85 GLU A O 1
ATOM 673 N N . ALA A 1 86 ? 1.953 -0.294 -12.529 1.00 92.50 86 ALA A N 1
ATOM 674 C CA . ALA A 1 86 ? 2.322 -0.468 -11.125 1.00 92.50 86 ALA A CA 1
ATOM 675 C C . ALA A 1 86 ? 2.332 0.870 -10.365 1.00 92.50 86 ALA A C 1
ATOM 677 O O . ALA A 1 86 ? 1.826 0.942 -9.244 1.00 92.50 86 ALA A O 1
ATOM 678 N N . ILE A 1 87 ? 2.846 1.946 -10.976 1.00 92.81 87 ILE A N 1
ATOM 679 C CA . ILE A 1 87 ? 2.810 3.295 -10.385 1.00 92.81 87 ILE A CA 1
ATOM 680 C C . ILE A 1 87 ? 1.368 3.764 -10.194 1.00 92.81 87 ILE A C 1
ATOM 682 O O . ILE A 1 87 ? 1.036 4.303 -9.136 1.00 92.81 87 ILE A O 1
ATOM 686 N N . HIS A 1 88 ? 0.520 3.592 -11.209 1.00 94.94 88 HIS A N 1
ATOM 687 C CA . HIS A 1 88 ? -0.869 4.030 -11.144 1.00 94.94 88 HIS A CA 1
ATOM 688 C C . HIS A 1 88 ? -1.627 3.310 -10.026 1.00 94.94 88 HIS A C 1
ATOM 690 O O . HIS A 1 88 ? -2.192 3.972 -9.156 1.00 94.94 88 HIS A O 1
ATOM 696 N N . ASN A 1 89 ? -1.542 1.980 -9.983 1.00 95.25 89 ASN A N 1
ATOM 697 C CA . ASN A 1 89 ? -2.241 1.175 -8.986 1.00 95.25 89 ASN A CA 1
ATOM 698 C C . ASN A 1 89 ? -1.731 1.446 -7.557 1.00 95.25 89 ASN A C 1
ATOM 700 O O . ASN A 1 89 ? -2.520 1.472 -6.608 1.00 95.25 89 ASN A O 1
ATOM 704 N N . LEU A 1 90 ? -0.426 1.699 -7.386 1.00 95.12 90 LEU A N 1
ATOM 705 C CA . LEU A 1 90 ? 0.137 2.092 -6.090 1.00 95.12 90 LEU A CA 1
ATOM 706 C C . LEU A 1 90 ? -0.378 3.454 -5.626 1.00 95.12 90 LEU A C 1
ATOM 708 O O . LEU A 1 90 ? -0.727 3.587 -4.457 1.00 95.12 90 LEU A O 1
ATOM 712 N N . LYS A 1 91 ? -0.478 4.445 -6.521 1.00 94.69 91 LYS A N 1
ATOM 713 C CA . LYS A 1 91 ? -1.046 5.762 -6.188 1.00 94.69 91 LYS A CA 1
ATOM 714 C C . LYS A 1 91 ? -2.535 5.695 -5.875 1.00 94.69 91 LYS A C 1
ATOM 716 O O . LYS A 1 91 ? -3.008 6.386 -4.977 1.00 94.69 91 LYS A O 1
ATOM 721 N N . ASP A 1 92 ? -3.281 4.857 -6.582 1.00 94.94 92 ASP A N 1
ATOM 722 C CA . ASP A 1 92 ? -4.696 4.648 -6.285 1.00 94.94 92 ASP A CA 1
ATOM 723 C C . ASP A 1 92 ? -4.867 4.004 -4.904 1.00 94.94 92 ASP A C 1
ATOM 725 O O . ASP A 1 92 ? -5.688 4.454 -4.103 1.00 94.94 92 ASP A O 1
ATOM 729 N N . THR A 1 93 ? -4.021 3.027 -4.572 1.00 94.44 93 THR A N 1
ATOM 730 C CA . THR A 1 93 ? -4.003 2.389 -3.248 1.00 94.44 93 THR A CA 1
ATOM 731 C C . THR A 1 93 ? -3.561 3.361 -2.148 1.00 94.44 93 THR A C 1
ATOM 733 O O . THR A 1 93 ? -4.173 3.399 -1.079 1.00 94.44 93 THR A O 1
ATOM 736 N N . GLU A 1 94 ? -2.555 4.199 -2.411 1.00 95.50 94 GLU A N 1
ATOM 737 C CA . GLU A 1 94 ? -2.127 5.294 -1.531 1.00 95.50 94 GLU A CA 1
ATOM 738 C C . GLU A 1 94 ? -3.305 6.217 -1.210 1.00 95.50 94 GLU A C 1
ATOM 740 O O . GLU A 1 94 ? -3.664 6.388 -0.044 1.00 95.50 94 GLU A O 1
ATOM 745 N N . ASN A 1 95 ? -3.983 6.714 -2.247 1.00 95.06 95 ASN A N 1
ATOM 746 C CA . ASN A 1 95 ? -5.161 7.563 -2.110 1.00 95.06 95 ASN A CA 1
ATOM 747 C C . ASN A 1 95 ? -6.276 6.862 -1.324 1.00 95.06 95 ASN A C 1
ATOM 749 O O . ASN A 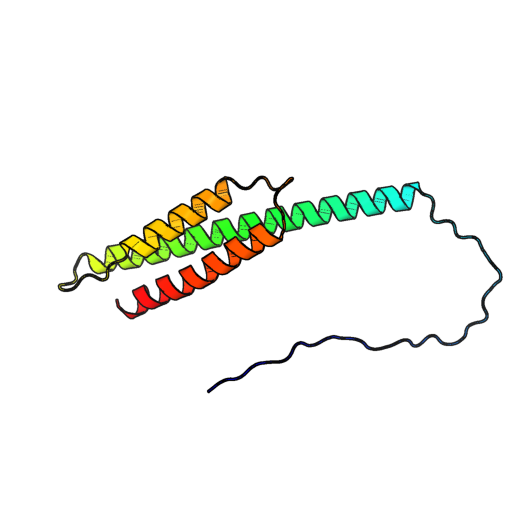1 95 ? -6.923 7.481 -0.477 1.00 95.06 95 ASN A O 1
ATOM 753 N N . MET A 1 96 ? -6.516 5.570 -1.564 1.00 93.12 96 MET A N 1
ATOM 754 C CA . MET A 1 96 ? -7.505 4.807 -0.801 1.00 93.12 96 MET A CA 1
ATOM 755 C C . MET A 1 96 ? -7.178 4.782 0.692 1.00 93.12 96 MET A C 1
ATOM 757 O O . MET A 1 96 ? -8.102 4.924 1.493 1.00 93.12 96 MET A O 1
ATOM 761 N N . ILE A 1 97 ? -5.902 4.620 1.055 1.00 94.12 97 ILE A N 1
ATOM 762 C CA . ILE A 1 97 ? -5.425 4.560 2.443 1.00 94.12 97 ILE A CA 1
ATOM 763 C C . ILE A 1 97 ? -5.439 5.942 3.107 1.00 94.12 97 ILE A C 1
ATOM 765 O O . ILE A 1 97 ? -5.818 6.057 4.274 1.00 94.12 97 ILE A O 1
ATOM 769 N N . GLU A 1 98 ? -5.034 6.995 2.396 1.00 92.75 98 GLU A N 1
ATOM 770 C CA . GLU A 1 98 ? -5.038 8.367 2.917 1.00 92.75 98 GLU A CA 1
ATOM 771 C C . GLU A 1 98 ? -6.443 8.864 3.256 1.00 92.75 98 GLU A C 1
ATOM 773 O O . GLU A 1 98 ? -6.615 9.596 4.229 1.00 92.75 98 GLU A O 1
ATOM 778 N N . ASN A 1 99 ? -7.445 8.402 2.508 1.00 92.50 99 ASN A N 1
ATOM 779 C CA . ASN A 1 99 ? -8.845 8.773 2.690 1.00 92.50 99 ASN A CA 1
ATOM 780 C C . ASN A 1 99 ? -9.623 7.836 3.636 1.00 92.50 99 ASN A C 1
ATOM 782 O O . ASN A 1 99 ? -10.853 7.909 3.702 1.00 92.50 99 ASN A O 1
ATOM 786 N N . LEU A 1 100 ? -8.948 6.940 4.366 1.00 93.00 100 LEU A N 1
ATOM 787 C CA . LEU A 1 100 ? -9.609 6.106 5.370 1.00 93.00 100 LEU A CA 1
ATOM 788 C C . LEU A 1 100 ? -9.933 6.906 6.632 1.00 93.00 100 LEU A C 1
ATOM 790 O O . LEU A 1 100 ? -9.044 7.391 7.330 1.00 93.00 100 LEU A O 1
ATOM 794 N N . ASP A 1 101 ? -11.212 6.930 6.994 1.00 92.12 101 ASP A N 1
ATOM 795 C CA . ASP A 1 101 ? -11.639 7.315 8.335 1.00 92.12 101 ASP A CA 1
ATOM 796 C C . ASP A 1 101 ? -11.573 6.095 9.267 1.00 92.12 101 ASP A C 1
ATOM 798 O O . ASP A 1 101 ? -12.377 5.166 9.165 1.00 92.12 101 ASP A O 1
ATOM 802 N N . ILE A 1 102 ? -10.603 6.088 10.183 1.00 87.94 102 ILE A N 1
ATOM 803 C CA . ILE A 1 102 ? -10.321 4.968 11.097 1.00 87.94 102 ILE A CA 1
ATOM 804 C C . ILE A 1 102 ? -11.519 4.649 12.003 1.00 87.94 102 ILE A C 1
ATOM 806 O O . ILE A 1 102 ? -11.725 3.484 12.358 1.00 87.94 102 ILE A O 1
ATOM 810 N N . PHE A 1 103 ? -12.330 5.650 12.354 1.00 87.06 103 PHE A N 1
ATOM 811 C CA . PHE A 1 103 ? -13.462 5.472 13.264 1.00 87.06 103 PHE A CA 1
ATOM 812 C C . PHE A 1 103 ? -14.621 4.720 12.605 1.00 87.06 103 PHE A C 1
ATOM 814 O O . PHE A 1 103 ? -15.314 3.947 13.268 1.00 87.06 103 PHE A O 1
ATOM 821 N N . THR A 1 104 ? -14.822 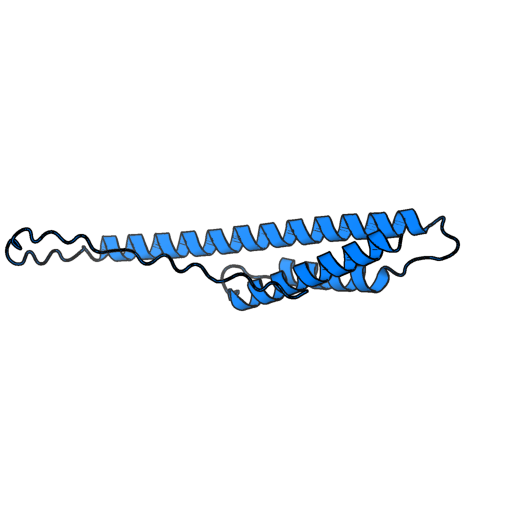4.915 11.301 1.00 88.88 104 THR A N 1
ATOM 822 C CA . THR A 1 104 ? -15.974 4.372 10.562 1.00 88.88 104 THR A CA 1
ATOM 823 C C . THR A 1 104 ? -15.607 3.237 9.608 1.00 88.88 104 THR A C 1
ATOM 825 O O . THR A 1 104 ? -16.472 2.453 9.204 1.00 88.88 104 THR A O 1
ATOM 828 N N . THR A 1 105 ? -14.324 3.088 9.272 1.00 90.12 105 THR A N 1
ATOM 829 C CA . THR A 1 105 ? -13.859 2.052 8.349 1.00 90.12 105 THR A CA 1
ATOM 830 C C . THR A 1 105 ? -14.018 0.654 8.951 1.00 90.12 105 THR A C 1
ATOM 832 O O . THR A 1 105 ? -13.567 0.344 10.062 1.00 90.12 105 THR A O 1
ATOM 835 N N . LYS A 1 106 ? -14.659 -0.226 8.175 1.00 90.19 106 LYS A N 1
ATOM 836 C CA . LYS A 1 106 ? -14.821 -1.649 8.491 1.00 90.19 106 LYS A CA 1
ATOM 837 C C . LYS A 1 106 ? -13.525 -2.413 8.232 1.00 90.19 106 LYS A C 1
ATOM 839 O O . LYS A 1 106 ? -12.838 -2.140 7.252 1.00 90.19 106 LYS A O 1
ATOM 844 N N . ASP A 1 107 ? -13.258 -3.435 9.042 1.00 89.31 107 ASP A N 1
ATOM 845 C CA . ASP A 1 107 ? -12.068 -4.282 8.883 1.00 89.31 107 ASP A CA 1
ATOM 846 C C . ASP A 1 107 ? -12.013 -5.006 7.534 1.00 89.31 107 ASP A C 1
ATOM 848 O O . ASP A 1 107 ? -10.924 -5.230 7.021 1.00 89.31 107 ASP A O 1
ATOM 852 N N . SER A 1 108 ? -13.163 -5.305 6.916 1.00 93.62 108 SER A N 1
ATOM 853 C CA . SER A 1 108 ? -13.207 -5.894 5.571 1.00 93.62 108 SER A CA 1
ATOM 854 C C . SER A 1 108 ? -12.520 -5.004 4.537 1.00 93.62 108 SER A C 1
ATOM 856 O O . SER A 1 108 ? -11.679 -5.484 3.798 1.00 93.62 108 SER A O 1
ATOM 858 N N . ARG A 1 109 ? -12.772 -3.689 4.564 1.00 92.62 109 ARG A N 1
ATOM 859 C CA . ARG A 1 109 ? -12.118 -2.741 3.652 1.00 92.62 109 ARG A CA 1
ATOM 860 C C . ARG A 1 109 ? -10.611 -2.656 3.901 1.00 92.62 109 ARG A C 1
ATOM 862 O O . ARG A 1 109 ? -9.851 -2.450 2.964 1.00 92.62 109 ARG A O 1
ATOM 869 N N . LEU A 1 110 ? -10.173 -2.807 5.154 1.00 93.88 110 LEU A N 1
ATOM 870 C CA . LEU A 1 110 ? -8.744 -2.882 5.482 1.00 93.88 110 LEU A CA 1
ATOM 871 C C . LEU A 1 110 ? -8.111 -4.182 4.964 1.00 93.88 110 LEU A C 1
ATOM 873 O O . LEU A 1 110 ? -6.931 -4.182 4.634 1.00 93.88 110 LEU A O 1
ATOM 877 N N . ASN A 1 111 ? -8.870 -5.282 4.911 1.00 94.69 111 ASN A N 1
ATOM 878 C CA . ASN A 1 111 ? -8.419 -6.528 4.292 1.00 94.69 111 ASN A CA 1
ATOM 879 C C . ASN A 1 111 ? -8.312 -6.369 2.774 1.00 94.69 111 ASN A C 1
ATOM 881 O O . ASN A 1 111 ? -7.255 -6.663 2.241 1.00 94.69 111 ASN A O 1
ATOM 885 N N . ASP A 1 112 ? -9.334 -5.808 2.121 1.00 94.94 112 ASP A N 1
ATOM 886 C CA . ASP A 1 112 ? -9.332 -5.592 0.668 1.00 94.94 112 ASP A CA 1
ATOM 887 C C . ASP A 1 112 ? -8.102 -4.777 0.226 1.00 94.94 112 ASP A C 1
ATOM 889 O O . ASP A 1 112 ? -7.425 -5.118 -0.736 1.00 94.94 112 ASP A O 1
ATOM 893 N N . ILE A 1 113 ? -7.764 -3.719 0.973 1.00 94.25 113 ILE A N 1
ATOM 894 C CA . ILE A 1 113 ? -6.566 -2.908 0.712 1.00 94.25 113 ILE A CA 1
ATOM 895 C C . ILE A 1 113 ? -5.282 -3.713 0.942 1.00 94.25 113 ILE A C 1
ATOM 897 O O . ILE A 1 113 ? -4.334 -3.590 0.170 1.00 94.25 113 ILE A O 1
ATOM 901 N N . GLN A 1 114 ? -5.226 -4.515 2.007 1.00 95.88 114 GLN A N 1
ATOM 902 C CA . GLN A 1 114 ? -4.051 -5.332 2.304 1.00 95.88 114 GLN A CA 1
ATOM 903 C C . GLN A 1 114 ? -3.802 -6.385 1.219 1.00 95.88 114 GLN A C 1
ATOM 905 O O . GLN A 1 114 ? -2.643 -6.616 0.879 1.00 95.88 114 GLN A O 1
ATOM 910 N N . ASP A 1 115 ? -4.861 -6.989 0.684 1.00 95.69 115 ASP A N 1
ATOM 911 C CA . ASP A 1 115 ? -4.780 -7.963 -0.404 1.00 95.69 115 ASP A CA 1
ATOM 912 C C . ASP A 1 115 ? -4.272 -7.283 -1.685 1.00 95.69 115 ASP A C 1
ATOM 914 O O . ASP A 1 115 ? -3.300 -7.751 -2.276 1.00 95.69 115 ASP A O 1
ATOM 918 N N . SER A 1 116 ? -4.795 -6.096 -2.028 1.00 94.19 116 SER A N 1
ATOM 919 C CA . SER A 1 116 ? -4.259 -5.292 -3.138 1.00 94.19 116 SER A CA 1
ATOM 920 C C . SER A 1 116 ? -2.771 -4.964 -2.973 1.00 94.19 116 SER A C 1
ATOM 922 O O . SER A 1 116 ? -2.021 -4.980 -3.946 1.00 94.19 116 SER A O 1
ATOM 924 N N . LEU A 1 117 ? -2.309 -4.669 -1.752 1.00 95.81 117 LEU A N 1
ATOM 925 C CA . LEU A 1 117 ? -0.888 -4.408 -1.493 1.00 95.81 117 LEU A CA 1
ATOM 926 C C . LEU A 1 117 ? -0.009 -5.645 -1.689 1.00 95.81 117 LEU A C 1
ATOM 928 O O . LEU A 1 117 ? 1.134 -5.501 -2.119 1.00 95.81 117 LEU A O 1
ATOM 932 N N . ILE A 1 118 ? -0.522 -6.838 -1.381 1.00 96.06 118 ILE A N 1
ATOM 933 C CA . ILE A 1 118 ? 0.185 -8.102 -1.615 1.00 96.06 118 ILE A CA 1
ATOM 934 C C . ILE A 1 118 ? 0.321 -8.344 -3.122 1.00 96.06 118 ILE A C 1
ATOM 936 O O . ILE A 1 118 ? 1.434 -8.545 -3.603 1.00 96.06 118 ILE A O 1
ATOM 940 N N . ASP A 1 119 ? -0.771 -8.212 -3.874 1.00 95.31 119 ASP A N 1
ATOM 941 C CA . ASP A 1 119 ? -0.759 -8.384 -5.333 1.00 95.31 119 ASP A CA 1
ATOM 942 C C . ASP A 1 119 ? 0.171 -7.366 -6.023 1.00 95.31 119 ASP A C 1
ATOM 944 O O . ASP A 1 119 ? 0.898 -7.682 -6.974 1.00 95.31 119 ASP A O 1
ATOM 948 N N . LEU A 1 120 ? 0.203 -6.127 -5.519 1.00 94.50 120 LEU A N 1
ATOM 949 C CA . LEU A 1 120 ? 1.131 -5.105 -5.999 1.00 94.50 120 LEU A CA 1
ATOM 950 C C . LEU A 1 120 ? 2.579 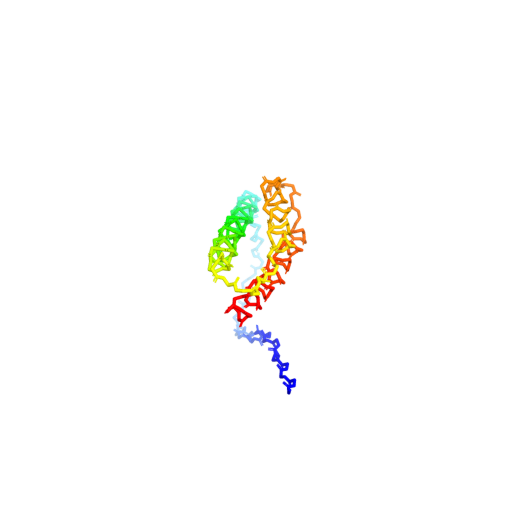-5.430 -5.640 1.00 94.50 120 LEU A C 1
ATOM 952 O O . LEU A 1 120 ? 3.461 -5.200 -6.464 1.00 94.50 120 LEU A O 1
ATOM 956 N N . ALA A 1 121 ? 2.851 -5.987 -4.459 1.00 95.69 121 ALA A N 1
ATOM 957 C CA . ALA A 1 121 ? 4.199 -6.408 -4.093 1.00 95.69 121 ALA A CA 1
ATOM 958 C C . ALA A 1 121 ? 4.747 -7.472 -5.057 1.00 95.69 121 ALA A C 1
ATOM 960 O O . ALA A 1 121 ? 5.877 -7.323 -5.531 1.00 95.69 121 ALA A O 1
ATOM 961 N N . ASP A 1 122 ? 3.929 -8.466 -5.409 1.00 94.44 122 ASP A N 1
ATOM 962 C CA . ASP A 1 122 ? 4.274 -9.517 -6.375 1.00 94.44 122 ASP A CA 1
ATOM 963 C C . ASP A 1 122 ? 4.510 -8.939 -7.783 1.00 94.44 122 ASP A C 1
ATOM 965 O O . ASP A 1 122 ? 5.449 -9.316 -8.496 1.00 94.44 122 ASP A O 1
ATOM 969 N N . SER A 1 123 ? 3.689 -7.962 -8.178 1.00 92.38 123 SER A N 1
ATOM 970 C CA . SER A 1 123 ? 3.832 -7.259 -9.458 1.00 92.38 123 SER A CA 1
ATOM 971 C C . SER A 1 123 ? 5.148 -6.475 -9.526 1.00 92.38 123 SER A C 1
ATOM 973 O O . SER A 1 123 ? 5.893 -6.573 -10.501 1.00 92.38 123 SER A O 1
ATOM 975 N N . VAL A 1 124 ? 5.489 -5.734 -8.467 1.00 92.50 124 VAL A N 1
ATOM 976 C CA . VAL A 1 124 ? 6.745 -4.969 -8.378 1.00 92.50 124 VAL A CA 1
ATOM 977 C C . VAL A 1 124 ? 7.966 -5.885 -8.319 1.00 92.50 124 VAL A C 1
ATOM 979 O O . VAL A 1 124 ? 9.012 -5.564 -8.889 1.00 92.50 124 VAL A O 1
ATOM 982 N N . GLU A 1 125 ? 7.863 -7.033 -7.651 1.00 93.19 125 GLU A N 1
ATOM 983 C CA . GLU A 1 125 ? 8.912 -8.051 -7.678 1.00 93.19 125 GLU A CA 1
ATOM 984 C C . GLU A 1 125 ? 9.141 -8.580 -9.095 1.00 93.19 125 GLU A C 1
ATOM 986 O O . GLU A 1 125 ? 10.286 -8.632 -9.539 1.00 93.19 125 GLU A O 1
ATOM 991 N N . SER A 1 126 ? 8.072 -8.864 -9.838 1.00 92.81 126 SER A N 1
ATOM 992 C CA . SER A 1 126 ? 8.168 -9.306 -11.234 1.00 92.81 126 SER A CA 1
ATOM 993 C C . SER A 1 126 ? 8.888 -8.276 -12.112 1.00 92.81 126 SER A C 1
ATOM 995 O O . SER A 1 126 ? 9.815 -8.634 -12.836 1.00 92.81 126 SER A O 1
ATOM 997 N N . LEU A 1 127 ? 8.555 -6.987 -11.967 1.00 90.69 127 LEU A N 1
ATOM 998 C CA . LEU A 1 127 ? 9.250 -5.890 -12.658 1.00 90.69 127 LEU A CA 1
ATOM 999 C C . LEU A 1 127 ? 10.735 -5.803 -12.281 1.00 90.69 127 LEU A C 1
ATOM 1001 O O . LEU A 1 127 ? 11.572 -5.469 -13.114 1.00 90.69 127 LEU A O 1
ATOM 1005 N N . THR A 1 128 ? 11.068 -6.100 -11.022 1.00 88.56 128 THR A N 1
ATOM 1006 C CA . THR A 1 128 ? 12.458 -6.117 -10.545 1.00 88.56 128 THR A CA 1
ATOM 1007 C C . THR A 1 128 ? 13.244 -7.282 -11.150 1.00 88.56 128 THR A C 1
ATOM 1009 O O . THR A 1 128 ? 14.429 -7.129 -11.414 1.00 88.56 128 THR A O 1
ATOM 1012 N N . LEU A 1 129 ? 12.607 -8.439 -11.362 1.00 89.06 129 LEU A N 1
ATOM 1013 C CA . LEU A 1 129 ? 13.228 -9.620 -11.975 1.00 89.06 129 LEU A CA 1
ATOM 1014 C C . LEU A 1 129 ? 13.390 -9.496 -13.497 1.00 89.06 129 LEU A C 1
ATOM 1016 O O . LEU A 1 129 ? 14.298 -10.098 -14.065 1.00 89.06 129 LEU A O 1
ATOM 1020 N N . GLU A 1 130 ? 12.497 -8.758 -14.158 1.00 85.50 130 GLU A N 1
ATOM 1021 C CA . GLU A 1 130 ? 12.594 -8.438 -15.590 1.00 85.50 130 GLU A CA 1
ATOM 1022 C C . GLU A 1 130 ? 13.715 -7.422 -15.893 1.00 85.50 130 GLU A C 1
ATOM 1024 O O . GLU A 1 130 ? 14.208 -7.305 -17.027 1.00 85.50 130 GLU A O 1
ATOM 1029 N N . LEU A 1 131 ? 14.119 -6.667 -14.869 1.00 81.25 131 LEU A N 1
ATOM 1030 C CA . LEU A 1 131 ? 15.185 -5.682 -14.954 1.00 81.25 131 LEU A CA 1
ATOM 1031 C C . LEU A 1 131 ? 16.581 -6.317 -14.941 1.00 81.25 131 LEU A C 1
ATOM 1033 O O . LEU A 1 131 ? 17.346 -6.012 -15.892 1.00 81.25 131 LEU A O 1
#

Foldseek 3Di:
DDDDDDDDDDDDDDPPDDDDDDDDDPPPPPVVVVVVVVVVVVVVLLVVLVVLLVVLLVLLVVLLVLLVVLVVVQPPDPDRDDSPVLNVLSVVLNVLSVPDDSVPDDVVSSVVSVVSSVVSVVVSVV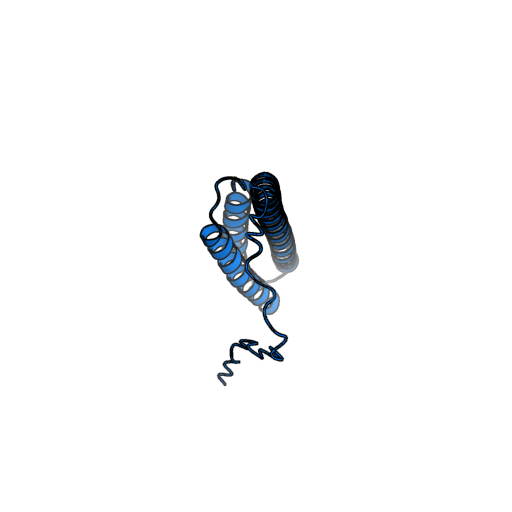SVVVD